Protein AF-A0A7X7TGN8-F1 (afdb_monomer_lite)

Foldseek 3Di:
DPPPPDPVVVVVVVQCQDLVSVLVCCVVPPDPVVVVVDDSVPDDDDD

Radius of gyration: 12.98 Å; chains: 1; bounding box: 21×17×36 Å

Structure (mmCIF, N/CA/C/O backbone):
data_AF-A0A7X7TGN8-F1
#
_entry.id   AF-A0A7X7TGN8-F1
#
loop_
_atom_site.group_PDB
_atom_site.id
_atom_site.type_symbol
_atom_site.label_atom_id
_atom_site.label_alt_id
_atom_site.label_comp_id
_atom_site.label_asym_id
_atom_site.label_entity_id
_atom_site.label_seq_id
_atom_site.pdbx_PDB_ins_code
_atom_site.Cartn_x
_atom_site.Cartn_y
_atom_site.Cartn_z
_atom_site.occupancy
_atom_site.B_iso_or_equiv
_atom_site.auth_seq_id
_atom_site.auth_comp_id
_atom_site.auth_asym_id
_atom_site.auth_atom_id
_atom_site.pdbx_PDB_model_num
ATOM 1 N N . MET A 1 1 ? -5.633 -13.589 18.006 1.00 44.28 1 MET A N 1
ATOM 2 C CA . MET A 1 1 ? -5.493 -12.328 17.245 1.00 44.28 1 MET A CA 1
ATOM 3 C C . MET A 1 1 ? -4.326 -11.542 17.820 1.00 44.28 1 MET A C 1
ATOM 5 O O . MET A 1 1 ? -4.422 -11.078 18.950 1.00 44.28 1 MET A O 1
ATOM 9 N N . HIS A 1 2 ? -3.195 -11.473 17.112 1.00 54.31 2 HIS A N 1
ATOM 10 C CA . HIS A 1 2 ? -2.070 -10.627 17.522 1.00 54.31 2 HIS A CA 1
ATOM 11 C C . HIS A 1 2 ? -2.551 -9.171 17.487 1.00 54.31 2 HIS A C 1
ATOM 13 O O . HIS A 1 2 ? -2.958 -8.685 16.431 1.00 54.31 2 HIS A O 1
ATOM 19 N N . LYS A 1 3 ? -2.597 -8.502 18.646 1.00 59.16 3 LYS A N 1
ATOM 20 C CA . LYS A 1 3 ? -2.889 -7.066 18.694 1.00 59.16 3 LYS A CA 1
ATOM 21 C C . LYS A 1 3 ? -1.821 -6.372 17.855 1.00 59.16 3 LYS A C 1
ATOM 23 O O . LYS A 1 3 ? -0.637 -6.551 18.117 1.00 59.16 3 LYS A O 1
ATOM 28 N N . ILE A 1 4 ? -2.242 -5.604 16.856 1.00 61.66 4 ILE A N 1
ATOM 29 C CA . ILE A 1 4 ? -1.352 -4.726 16.097 1.00 61.66 4 ILE A CA 1
ATOM 30 C C . ILE A 1 4 ? -0.948 -3.606 17.056 1.00 61.66 4 ILE A C 1
ATOM 32 O O . ILE A 1 4 ? -1.652 -2.611 17.200 1.00 61.66 4 ILE A O 1
ATOM 36 N N . THR A 1 5 ? 0.112 -3.834 17.823 1.00 66.75 5 THR A N 1
ATOM 37 C CA . THR A 1 5 ? 0.638 -2.878 18.804 1.00 66.75 5 THR A CA 1
ATOM 38 C C . THR A 1 5 ? 1.698 -1.967 18.198 1.00 66.75 5 THR A C 1
ATOM 40 O O . THR A 1 5 ? 2.040 -0.959 18.808 1.00 66.75 5 THR A O 1
ATOM 43 N N . ASN A 1 6 ? 2.196 -2.293 17.001 1.00 75.88 6 ASN A N 1
ATOM 44 C CA . ASN A 1 6 ? 3.141 -1.459 16.277 1.00 75.88 6 ASN A CA 1
ATOM 45 C C . ASN A 1 6 ? 2.382 -0.353 15.511 1.00 75.88 6 ASN A C 1
ATOM 47 O O . ASN A 1 6 ? 1.598 -0.673 14.609 1.00 75.88 6 ASN A O 1
ATOM 51 N N . PRO A 1 7 ? 2.581 0.938 15.840 1.00 77.06 7 PRO A N 1
ATOM 52 C CA . PRO A 1 7 ? 1.903 2.045 15.165 1.00 77.06 7 PRO A CA 1
ATOM 53 C C . PRO A 1 7 ? 2.172 2.078 13.654 1.00 77.06 7 PRO A C 1
ATOM 55 O O . PRO A 1 7 ? 1.288 2.476 12.898 1.00 77.06 7 PRO A O 1
ATOM 58 N N . HIS A 1 8 ? 3.340 1.605 13.204 1.00 78.69 8 HIS A N 1
ATOM 59 C CA . HIS A 1 8 ? 3.672 1.522 11.780 1.00 78.69 8 HIS A CA 1
ATOM 60 C C . HIS A 1 8 ? 2.796 0.508 11.042 1.00 78.69 8 HIS A C 1
ATOM 62 O O . HIS A 1 8 ? 2.278 0.816 9.973 1.00 78.69 8 HIS A O 1
ATOM 68 N N . ASP A 1 9 ? 2.556 -0.659 11.640 1.00 84.50 9 ASP A N 1
ATOM 69 C CA . ASP A 1 9 ? 1.716 -1.699 11.040 1.00 84.50 9 ASP A CA 1
ATOM 70 C C . ASP A 1 9 ? 0.247 -1.267 10.995 1.00 84.50 9 ASP A C 1
ATOM 72 O O . ASP A 1 9 ? -0.461 -1.565 10.034 1.00 84.50 9 ASP A O 1
ATOM 76 N N . LYS A 1 10 ? -0.221 -0.542 12.023 1.00 86.44 10 LYS A N 1
ATOM 77 C CA . LYS A 1 10 ? -1.574 0.028 12.034 1.00 86.44 10 LYS A CA 1
ATOM 78 C C . LYS A 1 10 ? -1.736 1.042 10.905 1.00 86.44 10 LYS A C 1
ATOM 80 O O . LYS A 1 10 ? -2.678 0.921 10.129 1.00 86.44 10 LYS A O 1
ATOM 85 N N . PHE A 1 11 ? -0.811 1.996 10.808 1.00 89.19 11 PHE A N 1
ATOM 86 C CA . PHE A 1 11 ? -0.829 3.007 9.756 1.00 89.19 11 PHE A CA 1
ATOM 87 C C . PHE A 1 11 ? -0.764 2.365 8.370 1.00 89.19 11 PHE A C 1
ATOM 89 O O . PHE A 1 11 ? -1.573 2.687 7.509 1.00 89.19 11 PHE A O 1
ATOM 96 N N . PHE A 1 12 ? 0.138 1.404 8.172 1.00 89.56 12 PHE A N 1
ATOM 97 C CA . PHE A 1 12 ? 0.270 0.707 6.899 1.00 89.56 12 PHE A CA 1
ATOM 98 C C . PHE A 1 12 ? -1.030 0.003 6.496 1.00 89.56 12 PHE A C 1
ATOM 100 O O . PHE A 1 12 ? -1.481 0.165 5.367 1.00 89.56 12 PHE A O 1
ATOM 107 N N . LYS A 1 13 ? -1.670 -0.736 7.412 1.00 89.06 13 LYS A N 1
ATOM 108 C CA . LYS A 1 13 ? -2.947 -1.404 7.113 1.00 89.06 13 LYS A CA 1
ATOM 109 C C . LYS A 1 13 ? -4.079 -0.428 6.833 1.00 89.06 13 LYS A C 1
ATOM 111 O O . LYS A 1 13 ? -4.896 -0.702 5.966 1.00 89.06 13 LYS A O 1
ATOM 116 N N . GLU A 1 14 ? -4.135 0.680 7.564 1.00 91.50 14 GLU A N 1
ATOM 117 C CA . GLU A 1 14 ? -5.140 1.718 7.349 1.00 91.50 14 GLU A CA 1
ATOM 118 C C . GLU A 1 14 ? -4.964 2.359 5.969 1.00 91.50 14 GLU A C 1
ATOM 120 O O . GLU A 1 14 ? -5.904 2.386 5.185 1.00 91.50 14 GLU A O 1
ATOM 125 N N . VAL A 1 15 ? -3.744 2.764 5.614 1.00 93.31 15 VAL A N 1
ATOM 126 C CA . VAL A 1 15 ? -3.429 3.339 4.299 1.00 93.31 15 VAL A CA 1
ATOM 127 C C . VAL A 1 15 ? -3.713 2.351 3.164 1.00 93.31 15 VAL A C 1
ATOM 129 O O . VAL A 1 15 ? -4.330 2.719 2.172 1.00 93.31 15 VAL A O 1
ATOM 132 N N . MET A 1 16 ? -3.332 1.082 3.321 1.00 92.12 16 MET A N 1
ATOM 133 C CA . MET A 1 16 ? -3.576 0.045 2.310 1.00 92.12 16 MET A CA 1
ATO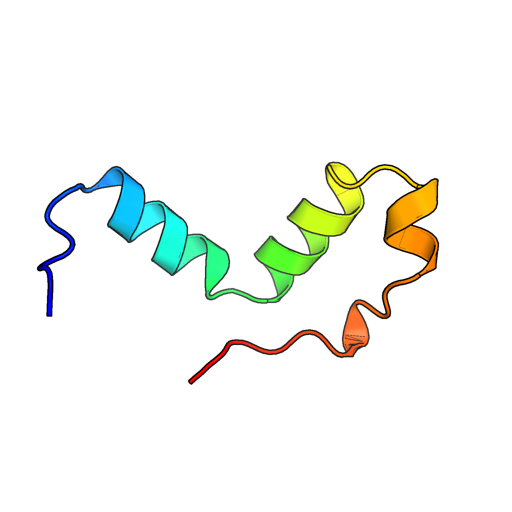M 134 C C . MET A 1 16 ? -5.025 -0.472 2.293 1.00 92.12 16 MET A C 1
ATOM 136 O O . MET A 1 16 ? -5.351 -1.329 1.477 1.00 92.12 16 MET A O 1
ATOM 140 N N . SER A 1 17 ? -5.908 0.028 3.166 1.00 91.31 17 SER A N 1
ATOM 141 C CA . SER A 1 17 ? -7.351 -0.251 3.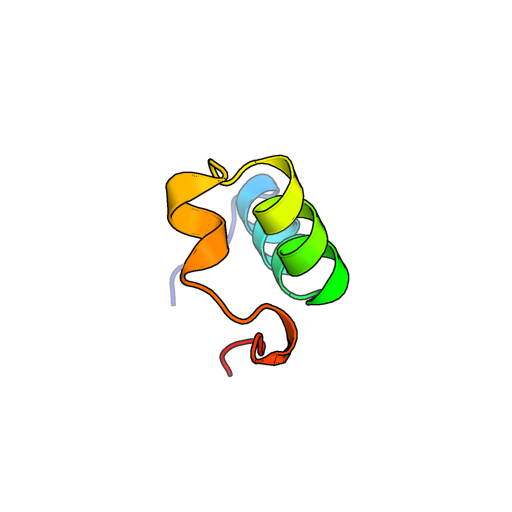080 1.00 91.31 17 SER A CA 1
ATOM 142 C C . SER A 1 17 ? -8.066 0.627 2.045 1.00 91.31 17 SER A C 1
ATOM 144 O O . SER A 1 17 ? -9.156 0.279 1.593 1.00 91.31 17 SER A O 1
ATOM 146 N N . TYR A 1 18 ? -7.432 1.728 1.630 1.00 94.56 18 TYR A N 1
ATOM 147 C CA . TYR A 1 18 ? -7.916 2.628 0.588 1.00 94.56 18 TYR A CA 1
ATOM 148 C C . TYR A 1 18 ? -7.449 2.123 -0.785 1.00 94.56 18 TYR A C 1
ATOM 150 O O . TYR A 1 18 ? -6.254 2.136 -1.094 1.00 94.56 18 TYR A O 1
ATOM 158 N N . ILE A 1 19 ? -8.387 1.642 -1.608 1.00 94.12 19 ILE A N 1
ATOM 159 C CA . ILE A 1 19 ? -8.090 0.983 -2.894 1.00 94.12 19 ILE A CA 1
ATOM 160 C C . ILE A 1 19 ? -7.364 1.932 -3.852 1.00 94.12 19 ILE A C 1
ATOM 162 O O . ILE A 1 19 ? -6.471 1.500 -4.577 1.00 94.12 19 ILE A O 1
ATOM 166 N N . GLU A 1 20 ? -7.707 3.216 -3.835 1.00 94.88 20 GLU A N 1
ATOM 167 C CA . GLU A 1 20 ? -7.053 4.260 -4.618 1.00 94.88 20 GLU A CA 1
ATOM 168 C C . GLU A 1 20 ? -5.563 4.374 -4.278 1.00 94.88 20 GLU A C 1
ATOM 170 O O . GLU A 1 20 ? -4.727 4.413 -5.178 1.00 94.88 20 GLU A O 1
ATOM 175 N N . ILE A 1 21 ? -5.211 4.297 -2.990 1.00 95.06 21 ILE A N 1
ATOM 176 C CA . ILE A 1 21 ? -3.816 4.363 -2.550 1.00 95.06 21 ILE A CA 1
ATOM 177 C C . ILE A 1 21 ? -3.066 3.100 -2.974 1.00 95.06 21 ILE A C 1
ATOM 179 O O . ILE A 1 21 ? -1.939 3.183 -3.463 1.00 95.06 21 ILE A O 1
ATOM 183 N N . VAL A 1 22 ? -3.683 1.926 -2.814 1.00 94.88 22 VAL A N 1
ATOM 184 C CA . VAL A 1 22 ? -3.082 0.652 -3.238 1.00 94.88 22 VAL A CA 1
ATOM 185 C C . VAL A 1 22 ? -2.848 0.637 -4.746 1.00 94.88 22 VAL A C 1
ATOM 187 O O . VAL A 1 22 ? -1.781 0.223 -5.197 1.00 94.88 22 VAL A O 1
ATOM 190 N N . ARG A 1 23 ? -3.824 1.101 -5.529 1.00 94.81 23 ARG A N 1
ATOM 191 C CA . ARG A 1 23 ? -3.730 1.198 -6.987 1.00 94.81 23 ARG A CA 1
ATOM 192 C C . ARG A 1 23 ? -2.560 2.084 -7.398 1.00 94.81 23 ARG A C 1
ATOM 194 O O . ARG A 1 23 ? -1.698 1.621 -8.143 1.00 94.81 23 ARG A O 1
ATOM 201 N N . ASP A 1 24 ? -2.494 3.303 -6.870 1.00 95.06 24 ASP A N 1
ATOM 202 C CA . ASP A 1 24 ? -1.425 4.253 -7.188 1.00 95.06 24 ASP A CA 1
ATOM 203 C C . ASP A 1 24 ? -0.053 3.712 -6.771 1.00 95.06 24 ASP A C 1
ATOM 205 O O . ASP A 1 24 ? 0.917 3.789 -7.529 1.00 95.06 24 ASP A O 1
ATOM 209 N N . PHE A 1 25 ? 0.029 3.089 -5.592 1.00 95.00 25 PHE A N 1
ATOM 210 C CA . PHE A 1 25 ? 1.248 2.451 -5.108 1.00 95.00 25 PHE A CA 1
ATOM 211 C C . PHE A 1 25 ? 1.719 1.340 -6.055 1.00 95.00 25 PHE A C 1
ATOM 213 O O . PHE A 1 25 ? 2.887 1.303 -6.445 1.00 95.00 25 PHE A O 1
ATOM 220 N N . LEU A 1 26 ? 0.824 0.440 -6.464 1.00 94.44 26 LEU A N 1
ATOM 221 C CA . LEU A 1 26 ? 1.179 -0.642 -7.378 1.00 94.44 26 LEU A CA 1
ATOM 222 C C . LEU A 1 26 ? 1.571 -0.108 -8.759 1.00 94.44 26 LEU A C 1
ATOM 224 O O . LEU A 1 26 ? 2.547 -0.588 -9.324 1.00 94.44 26 LEU A O 1
ATOM 228 N N . MET A 1 27 ? 0.882 0.904 -9.288 1.00 93.06 27 MET A N 1
ATOM 229 C CA . MET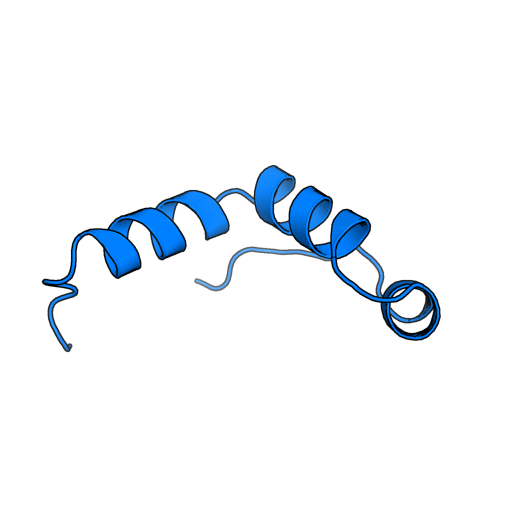 A 1 27 ? 1.236 1.502 -10.580 1.00 93.06 27 MET A CA 1
ATOM 230 C C . MET A 1 27 ? 2.604 2.197 -10.558 1.00 93.06 27 MET A C 1
ATOM 232 O O . MET A 1 27 ? 3.329 2.138 -11.549 1.00 93.06 27 MET A O 1
ATOM 236 N N . GLN A 1 28 ? 2.968 2.830 -9.441 1.00 95.62 28 GLN A N 1
ATOM 237 C CA . GLN A 1 28 ? 4.224 3.567 -9.309 1.00 95.62 28 GLN A CA 1
ATOM 238 C C . GLN A 1 28 ? 5.431 2.661 -9.035 1.00 95.62 28 GLN A C 1
ATOM 240 O O . GLN A 1 28 ? 6.536 2.938 -9.504 1.00 95.62 28 GLN A O 1
ATOM 245 N N . TYR A 1 29 ? 5.245 1.605 -8.239 1.00 96.00 29 TYR A N 1
ATOM 246 C CA . TYR A 1 29 ? 6.360 0.811 -7.712 1.00 96.00 29 TYR A CA 1
ATOM 247 C C . TYR A 1 29 ? 6.474 -0.589 -8.308 1.00 96.00 29 TYR A C 1
ATOM 249 O O . TYR A 1 29 ? 7.513 -1.235 -8.141 1.00 96.00 29 TYR A O 1
ATOM 257 N N . LEU A 1 30 ? 5.446 -1.087 -8.999 1.00 96.06 30 LEU A N 1
ATOM 258 C CA . LEU A 1 30 ? 5.535 -2.381 -9.654 1.00 96.06 30 LEU A CA 1
ATOM 259 C C . LEU A 1 30 ? 6.249 -2.228 -11.006 1.00 96.06 30 LEU A C 1
ATOM 261 O O . LEU A 1 30 ? 5.849 -1.401 -11.825 1.00 96.06 30 LEU A O 1
ATOM 265 N N . PRO A 1 31 ? 7.280 -3.042 -11.287 1.00 97.12 31 PRO A N 1
ATOM 266 C CA . PRO A 1 31 ? 7.934 -3.023 -12.585 1.00 97.12 31 PRO A CA 1
ATOM 267 C C . PRO A 1 31 ? 6.933 -3.234 -13.739 1.00 97.12 31 PRO A C 1
ATOM 269 O O . PRO A 1 31 ? 6.041 -4.090 -13.613 1.00 97.12 31 PRO A O 1
ATOM 272 N N . PRO A 1 32 ? 7.063 -2.507 -14.867 1.00 93.69 32 PRO A N 1
ATOM 273 C CA . PRO A 1 32 ? 6.096 -2.550 -15.967 1.00 93.69 32 PRO A CA 1
ATOM 274 C C . PRO A 1 32 ? 5.817 -3.961 -16.498 1.00 93.69 32 PRO A C 1
ATOM 276 O O . PRO A 1 32 ? 4.684 -4.290 -16.854 1.00 93.69 32 PRO A O 1
ATOM 279 N N . GLU A 1 33 ? 6.832 -4.828 -16.510 1.00 95.81 33 GLU A N 1
ATOM 280 C CA . GLU A 1 33 ? 6.719 -6.211 -16.963 1.00 95.81 33 GLU A CA 1
ATOM 281 C C . GLU A 1 33 ? 5.807 -7.072 -16.084 1.00 95.81 33 GLU A C 1
ATOM 283 O O . GLU A 1 33 ? 5.265 -8.061 -16.571 1.00 95.81 33 GLU A O 1
ATOM 288 N N . LYS A 1 34 ? 5.595 -6.686 -14.820 1.00 94.56 34 LYS A N 1
ATOM 289 C CA . LYS A 1 34 ? 4.657 -7.339 -13.897 1.00 94.56 34 LYS A CA 1
ATOM 290 C C . LYS A 1 34 ? 3.294 -6.652 -13.918 1.00 94.56 34 LYS A C 1
ATOM 292 O O . LYS A 1 34 ? 2.278 -7.338 -13.986 1.00 94.56 34 LYS A O 1
ATOM 297 N N . ALA A 1 35 ? 3.272 -5.318 -13.919 1.00 93.50 35 ALA A N 1
ATOM 298 C CA . ALA A 1 35 ? 2.039 -4.528 -13.910 1.00 93.50 35 ALA A CA 1
ATOM 299 C C . ALA A 1 35 ? 1.125 -4.832 -15.107 1.00 93.50 35 ALA A C 1
ATOM 301 O O . ALA A 1 35 ? -0.083 -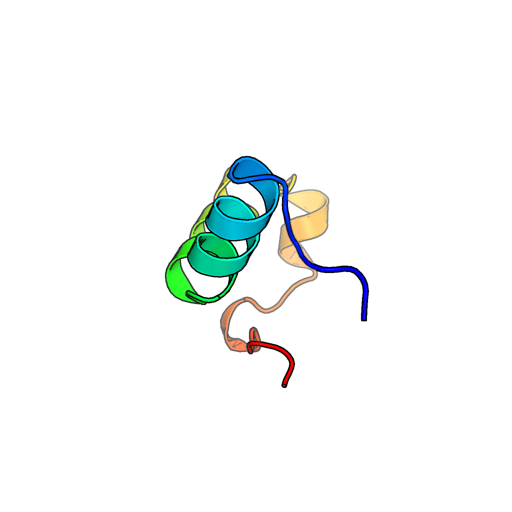4.944 -14.942 1.00 93.50 35 ALA A O 1
ATOM 302 N N . ARG A 1 36 ? 1.700 -5.079 -16.291 1.00 94.00 36 ARG A N 1
ATOM 303 C CA . ARG A 1 36 ? 0.961 -5.454 -17.515 1.00 94.00 36 ARG A CA 1
ATOM 304 C C . ARG A 1 36 ? 0.116 -6.732 -17.414 1.00 94.00 36 ARG A C 1
ATOM 306 O O . ARG A 1 36 ? -0.677 -6.992 -18.312 1.00 94.00 36 ARG A O 1
ATOM 313 N N . HIS A 1 37 ? 0.339 -7.563 -16.396 1.00 94.62 37 HIS A N 1
ATOM 314 C CA . HIS A 1 37 ? -0.408 -8.803 -16.174 1.00 94.62 37 HIS A CA 1
ATOM 315 C C . HIS A 1 37 ? -1.563 -8.639 -15.176 1.00 94.62 37 HIS A C 1
ATOM 317 O O . HIS A 1 37 ? -2.259 -9.615 -14.905 1.00 94.62 37 HIS A O 1
ATOM 323 N N . LEU A 1 38 ? -1.753 -7.441 -14.618 1.00 93.75 38 LEU A N 1
ATOM 324 C CA . LEU A 1 38 ? -2.759 -7.149 -13.603 1.00 93.75 38 LEU A CA 1
ATOM 325 C C . LEU A 1 38 ? -3.822 -6.202 -14.165 1.00 93.75 38 LEU A C 1
ATOM 327 O O . LEU A 1 38 ? -3.500 -5.259 -14.885 1.00 93.75 38 LEU A O 1
ATOM 331 N N . ASP A 1 39 ? -5.079 -6.433 -13.790 1.00 94.50 39 ASP A N 1
ATOM 332 C CA . ASP A 1 39 ? -6.169 -5.482 -14.007 1.00 94.50 39 ASP A CA 1
ATOM 333 C C . ASP A 1 39 ? -6.466 -4.742 -12.697 1.00 94.50 39 ASP A C 1
ATOM 335 O O . ASP A 1 39 ? -7.097 -5.280 -11.782 1.00 94.50 39 ASP A O 1
ATOM 339 N N . PHE A 1 40 ? -5.989 -3.501 -12.597 1.00 92.38 40 PHE A N 1
ATOM 340 C CA . PHE A 1 40 ? -6.126 -2.679 -11.395 1.00 92.38 40 PHE A CA 1
ATOM 34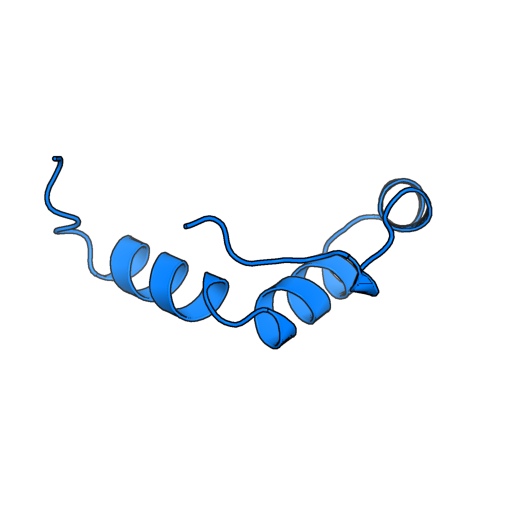1 C C . PHE A 1 40 ? -7.569 -2.230 -11.101 1.00 92.38 40 PHE A C 1
ATOM 343 O O . PHE A 1 40 ? -7.851 -1.801 -9.977 1.00 92.38 40 PHE A O 1
ATOM 350 N N . GLU A 1 41 ? -8.499 -2.356 -12.054 1.00 92.69 41 GLU A N 1
ATOM 351 C CA . GLU A 1 41 ? -9.923 -2.085 -11.812 1.00 92.69 41 GLU A CA 1
ATOM 352 C C . GLU A 1 41 ? -10.618 -3.226 -11.060 1.00 92.69 41 GLU A C 1
ATOM 354 O O . GLU A 1 41 ? -11.673 -3.024 -10.463 1.00 92.69 41 GLU A O 1
ATOM 359 N N . THR A 1 42 ? -9.997 -4.407 -11.010 1.00 94.25 42 THR A N 1
ATOM 360 C CA . THR A 1 42 ? -10.506 -5.564 -10.252 1.00 94.25 42 THR A CA 1
ATOM 361 C C . THR A 1 42 ? -10.032 -5.606 -8.797 1.00 94.25 42 THR A C 1
ATOM 363 O O . THR A 1 42 ? -10.414 -6.510 -8.053 1.00 94.25 42 THR A O 1
ATOM 366 N N . LEU A 1 43 ? -9.209 -4.641 -8.366 1.00 93.06 43 LEU A N 1
ATOM 367 C C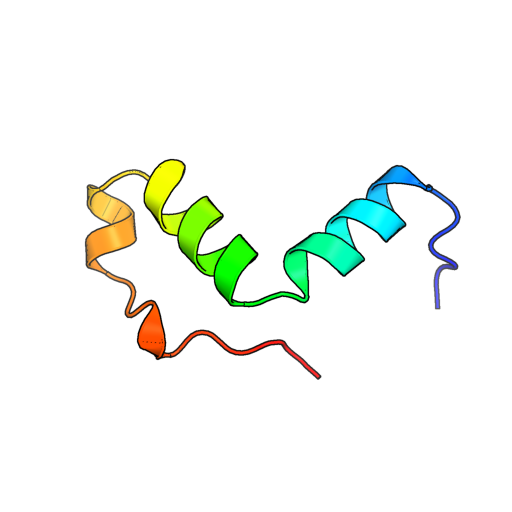A . LEU A 1 43 ? -8.735 -4.562 -6.986 1.00 93.06 43 LEU A CA 1
ATOM 368 C C . LEU A 1 43 ? -9.898 -4.348 -6.010 1.00 93.06 43 LEU A C 1
ATOM 370 O O . LEU A 1 43 ? -10.713 -3.442 -6.168 1.00 93.06 43 LEU A O 1
ATOM 374 N N . SER A 1 44 ? -9.917 -5.145 -4.946 1.00 91.62 44 SER A N 1
ATOM 375 C CA . SER A 1 44 ? -10.876 -5.026 -3.852 1.00 91.62 44 SER A CA 1
ATOM 376 C C . SER A 1 44 ? -10.192 -5.284 -2.519 1.00 91.62 44 SER A C 1
ATOM 378 O O . SER A 1 44 ? -9.330 -6.159 -2.434 1.00 91.62 44 SER A O 1
ATOM 380 N N . ALA A 1 45 ? -10.610 -4.578 -1.471 1.00 87.94 45 ALA A N 1
ATOM 381 C CA . ALA A 1 45 ? -10.175 -4.896 -0.119 1.00 87.94 45 ALA A CA 1
ATOM 382 C C . ALA A 1 45 ? -10.677 -6.292 0.292 1.00 87.94 45 ALA A C 1
ATOM 384 O O . ALA A 1 45 ? -11.847 -6.629 0.085 1.00 87.94 45 ALA A O 1
ATOM 385 N N . GLU A 1 46 ? -9.789 -7.096 0.874 1.00 81.94 46 GLU A N 1
ATOM 386 C CA . GLU A 1 46 ? -10.159 -8.362 1.504 1.00 81.94 46 GLU A CA 1
ATOM 387 C C . GLU A 1 46 ? -10.974 -8.085 2.780 1.00 81.94 46 GLU A C 1
ATOM 389 O O . GLU A 1 46 ? -10.698 -7.123 3.502 1.00 81.94 46 GLU A O 1
ATOM 394 N N . LYS A 1 47 ? -12.009 -8.898 3.019 1.00 62.75 47 LYS A N 1
ATOM 395 C CA . LYS A 1 47 ? -12.913 -8.772 4.172 1.00 62.75 47 LYS A CA 1
ATOM 396 C C . LYS A 1 47 ? -12.397 -9.513 5.398 1.00 62.75 47 LYS A C 1
ATOM 398 O O . LYS A 1 47 ? -11.886 -10.639 5.225 1.00 62.75 47 LYS A O 1
#

Secondary structure (DSSP, 8-state):
------HHHHHHHHHTTSHHHHHHHHHHHS-HHHHTT--GGG-----

Sequence (47 aa):
MHKITNPHDKFFKEVMSYIEIVRDFLMQYLPPEKARHLDFETLSAEK

pLDDT: mean 87.37, std 12.44, range [44.28, 97.12]